Protein AF-A0A838F045-F1 (afdb_monomer_lite)

Radius of gyration: 34.09 Å; chains: 1; bounding box: 90×57×53 Å

pLDDT: mean 72.13, std 9.02, range [56.81, 91.5]

Structure (mmCIF, N/CA/C/O backbone):
data_AF-A0A838F045-F1
#
_entry.id   AF-A0A838F045-F1
#
loop_
_atom_site.group_PDB
_atom_site.id
_atom_site.type_symbol
_atom_site.label_atom_id
_atom_site.label_alt_id
_atom_site.label_comp_id
_atom_site.label_asym_id
_atom_site.label_entity_id
_atom_site.label_seq_id
_atom_site.pdbx_PDB_ins_code
_atom_site.Cartn_x
_atom_site.Cartn_y
_atom_site.Cartn_z
_atom_site.occupancy
_atom_site.B_iso_or_equiv
_atom_site.auth_seq_id
_atom_site.auth_comp_id
_atom_site.auth_asym_id
_atom_site.auth_atom_id
_atom_site.pdbx_PDB_model_num
ATOM 1 N N . MET A 1 1 ? -47.159 29.606 -22.604 1.00 59.00 1 MET A N 1
ATOM 2 C CA . MET A 1 1 ? -47.316 28.693 -21.443 1.00 5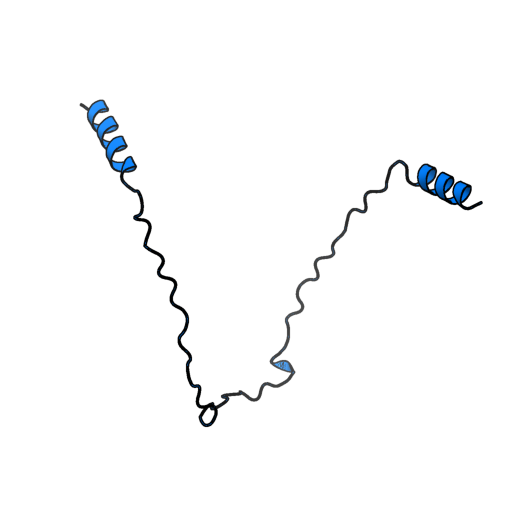9.00 1 MET A CA 1
ATOM 3 C C . MET A 1 1 ? -46.185 27.668 -21.309 1.00 59.00 1 MET A C 1
ATOM 5 O O . MET A 1 1 ? -45.692 27.502 -20.205 1.00 59.00 1 MET A O 1
ATOM 9 N N . LYS A 1 2 ? -45.708 27.035 -22.395 1.00 66.44 2 LYS A N 1
ATOM 10 C CA . LYS A 1 2 ? -44.620 26.031 -22.341 1.00 66.44 2 LYS A CA 1
ATOM 11 C C . LYS A 1 2 ? -43.279 26.558 -21.794 1.00 66.44 2 LYS A C 1
ATOM 13 O O . LYS A 1 2 ? -42.632 25.871 -21.021 1.00 66.44 2 LYS A O 1
ATOM 18 N N . ILE A 1 3 ? -42.898 27.792 -22.138 1.00 77.62 3 ILE A N 1
ATOM 19 C CA . ILE A 1 3 ? -41.641 28.421 -21.674 1.00 77.62 3 ILE A CA 1
ATOM 20 C C . ILE A 1 3 ? -41.672 28.722 -20.167 1.00 77.62 3 ILE A C 1
ATOM 22 O O . ILE A 1 3 ? -40.680 28.533 -19.475 1.00 77.62 3 ILE A O 1
ATOM 26 N N . ILE A 1 4 ? -42.833 29.124 -19.644 1.00 80.00 4 ILE A N 1
ATOM 27 C CA . ILE A 1 4 ? -43.025 29.387 -18.210 1.00 80.00 4 ILE A CA 1
ATOM 28 C C . ILE A 1 4 ? -42.940 28.075 -17.419 1.00 80.00 4 ILE A C 1
ATOM 30 O O . ILE A 1 4 ? -42.280 28.025 -16.389 1.00 80.00 4 ILE A O 1
ATOM 34 N N . ALA A 1 5 ? -43.532 26.996 -17.941 1.00 76.50 5 ALA A N 1
ATOM 35 C CA . ALA A 1 5 ? -43.405 25.664 -17.350 1.00 76.50 5 ALA A CA 1
ATOM 36 C C . ALA A 1 5 ? -41.947 25.162 -17.351 1.00 76.50 5 ALA A C 1
ATOM 38 O O . ALA A 1 5 ? -41.502 24.553 -16.381 1.00 76.50 5 ALA A O 1
ATOM 39 N N . LEU A 1 6 ? -41.185 25.472 -18.406 1.00 76.50 6 LEU A N 1
ATOM 40 C CA . LEU A 1 6 ? -39.769 25.118 -18.505 1.00 76.50 6 LEU A CA 1
ATOM 41 C C . LEU A 1 6 ? -38.916 25.874 -17.470 1.00 76.50 6 LEU A C 1
ATOM 43 O O . LEU A 1 6 ? -38.096 25.265 -16.789 1.00 76.50 6 LEU A O 1
ATOM 47 N N . LEU A 1 7 ? -39.156 27.174 -17.284 1.00 75.25 7 LEU A N 1
ATOM 48 C CA . LEU A 1 7 ? -38.470 27.975 -16.261 1.00 75.25 7 LEU A CA 1
ATOM 49 C C . LEU A 1 7 ? -38.812 27.520 -14.836 1.00 75.25 7 LEU A C 1
ATOM 51 O O . LEU A 1 7 ? -37.939 27.502 -13.973 1.00 75.25 7 LEU A O 1
ATOM 55 N N . PHE A 1 8 ? -40.050 27.080 -14.601 1.00 75.38 8 PHE A N 1
ATOM 56 C CA . PHE A 1 8 ? -40.466 26.551 -13.302 1.00 75.38 8 PHE A CA 1
ATOM 57 C C . PHE A 1 8 ? -39.773 25.221 -12.963 1.00 75.38 8 PHE A C 1
ATOM 59 O O . PHE A 1 8 ? -39.402 24.991 -11.815 1.00 75.38 8 PHE A O 1
ATOM 66 N N . SER A 1 9 ? -39.517 24.371 -13.966 1.00 70.06 9 SER A N 1
ATOM 67 C CA . SER A 1 9 ? -38.792 23.108 -13.763 1.00 70.06 9 SER A CA 1
ATOM 68 C C . SER A 1 9 ? -37.326 23.294 -13.350 1.00 70.06 9 SER A C 1
ATOM 70 O O . SER A 1 9 ? -36.804 22.478 -12.596 1.00 70.06 9 SER A O 1
ATOM 72 N N . PHE A 1 10 ? -36.681 24.395 -13.754 1.00 69.75 10 PHE A N 1
ATOM 73 C CA . PHE A 1 10 ? -35.308 24.712 -13.343 1.00 69.75 10 PHE A CA 1
ATOM 74 C C . PHE A 1 10 ? -35.203 25.149 -11.877 1.00 69.75 10 PHE A C 1
ATOM 76 O O . PHE A 1 10 ? -34.180 24.906 -11.241 1.00 69.75 10 PHE A O 1
ATOM 83 N N . TYR A 1 11 ? -36.258 25.751 -11.322 1.00 71.00 11 TYR A N 1
ATOM 84 C CA . TYR A 1 11 ? -36.264 26.227 -9.937 1.00 71.00 11 TYR A CA 1
ATOM 85 C C . TYR A 1 11 ? -36.279 25.071 -8.922 1.00 71.00 11 TYR A C 1
ATOM 87 O O . TYR A 1 11 ? -35.641 25.145 -7.879 1.00 71.00 11 TYR A O 1
ATOM 95 N N . ILE A 1 12 ? -36.933 23.954 -9.259 1.00 68.06 12 ILE A N 1
ATOM 96 C CA . ILE A 1 12 ? -37.087 22.795 -8.360 1.00 68.06 12 ILE A CA 1
ATOM 97 C C . ILE A 1 12 ? -35.762 22.028 -8.173 1.00 68.06 12 ILE A C 1
ATOM 99 O O . ILE A 1 12 ? -35.550 21.393 -7.144 1.00 68.06 12 ILE A O 1
ATOM 103 N N . ILE A 1 13 ? -34.840 22.109 -9.138 1.00 68.75 13 ILE A N 1
ATOM 104 C CA . ILE A 1 13 ? -33.567 21.367 -9.113 1.00 68.75 13 ILE A CA 1
ATOM 105 C C . ILE A 1 13 ? -32.528 22.047 -8.191 1.00 68.75 13 ILE A C 1
ATOM 107 O O . ILE A 1 13 ? -31.598 21.394 -7.722 1.00 68.75 13 ILE A O 1
ATOM 111 N N . GLY A 1 14 ? -32.687 23.343 -7.885 1.00 63.09 14 GLY A N 1
ATOM 112 C CA . GLY A 1 14 ? -31.721 24.131 -7.102 1.00 63.09 14 GLY A CA 1
ATOM 113 C C . GLY A 1 14 ? -31.723 23.878 -5.588 1.00 63.09 14 GLY A C 1
ATOM 114 O O . GLY A 1 14 ? -30.737 24.185 -4.919 1.00 63.09 14 GLY A O 1
ATOM 115 N N . GLU A 1 15 ? -32.793 23.285 -5.054 1.00 62.53 15 GLU A N 1
ATOM 116 C CA . GLU A 1 15 ? -33.022 23.138 -3.606 1.00 62.53 15 GLU A CA 1
ATOM 117 C C . GLU A 1 15 ? -32.527 21.795 -3.033 1.00 62.53 15 GLU A C 1
ATOM 119 O O . GLU A 1 15 ? -32.633 21.539 -1.834 1.00 62.53 15 GLU A O 1
ATOM 124 N N . ALA A 1 16 ? -31.937 20.922 -3.857 1.00 64.25 16 ALA A N 1
ATOM 125 C CA . ALA A 1 16 ? -31.388 19.636 -3.421 1.00 64.25 16 ALA A CA 1
ATOM 126 C C . ALA A 1 16 ? -30.002 19.793 -2.763 1.00 64.25 16 ALA A C 1
ATOM 128 O O . ALA A 1 16 ? -29.011 19.209 -3.201 1.00 64.25 16 ALA A O 1
ATOM 129 N N . ARG A 1 17 ? -29.907 20.603 -1.705 1.00 69.19 17 ARG A N 1
ATOM 130 C CA . ARG A 1 17 ? -28.714 20.664 -0.853 1.00 69.19 17 ARG A CA 1
ATOM 131 C C . ARG A 1 17 ? -28.896 19.681 0.296 1.00 69.19 17 ARG A C 1
ATOM 133 O O . ARG A 1 17 ? -29.708 19.903 1.189 1.00 69.19 17 ARG A O 1
ATOM 140 N N . GLY A 1 18 ? -28.168 18.565 0.236 1.00 68.50 18 GLY A N 1
ATOM 141 C CA . GLY A 1 18 ? -28.114 17.593 1.324 1.00 68.50 18 GLY A CA 1
ATOM 142 C C . GLY A 1 18 ? -27.715 18.300 2.614 1.00 68.50 18 GLY A C 1
ATOM 143 O O . GLY A 1 18 ? -26.707 18.997 2.649 1.00 68.50 18 GLY A O 1
ATOM 144 N N . GLN A 1 19 ? -28.540 18.174 3.649 1.00 72.56 19 GLN A N 1
ATOM 145 C CA . GLN A 1 19 ? -28.248 18.742 4.956 1.00 72.56 19 GLN A CA 1
ATOM 146 C C . GLN A 1 19 ? -26.937 18.138 5.464 1.00 72.56 19 GLN A C 1
ATOM 148 O O . GLN A 1 19 ? -26.844 16.915 5.581 1.00 72.56 19 GLN A O 1
ATOM 153 N N . ASP A 1 20 ? -25.945 18.983 5.754 1.00 71.44 20 ASP A N 1
ATOM 154 C CA . ASP A 1 20 ? -24.682 18.554 6.351 1.00 71.44 20 ASP A CA 1
ATOM 155 C C . ASP A 1 20 ? -24.997 17.854 7.675 1.00 71.44 20 ASP A C 1
ATOM 157 O O . ASP A 1 20 ? -25.317 18.480 8.692 1.00 71.44 20 ASP A O 1
ATOM 161 N N . GLN A 1 21 ? -24.998 16.521 7.649 1.00 76.62 21 GLN A N 1
ATOM 162 C CA . GLN A 1 21 ? -25.258 15.726 8.834 1.00 76.62 21 GLN A CA 1
ATOM 163 C C . GLN A 1 21 ? -24.140 16.012 9.829 1.00 76.62 21 GLN A C 1
ATOM 165 O O . GLN A 1 21 ? -22.959 15.821 9.541 1.00 76.62 21 GLN A O 1
ATOM 170 N N . LYS A 1 22 ? -24.515 16.493 11.016 1.00 78.75 22 LYS A N 1
ATOM 171 C CA . LYS A 1 22 ? -23.571 16.780 12.093 1.00 78.75 22 LYS A CA 1
ATOM 172 C C . LYS A 1 22 ? -22.827 15.494 12.464 1.00 78.75 22 LYS A C 1
ATOM 174 O O . LYS A 1 22 ? -23.387 14.623 13.127 1.00 78.75 22 LYS A O 1
ATOM 179 N N . VAL A 1 23 ? -21.565 15.386 12.052 1.00 77.38 23 VAL A N 1
ATOM 180 C CA . VAL A 1 23 ? -20.692 14.258 12.400 1.00 77.38 23 VAL A CA 1
ATOM 181 C C . VAL A 1 23 ? -20.356 14.350 13.890 1.00 77.38 23 VAL A C 1
ATOM 183 O O . VAL A 1 23 ? -19.650 15.257 14.328 1.00 77.38 23 VAL A O 1
ATOM 186 N N . ILE A 1 24 ? -20.898 13.433 14.695 1.00 81.12 24 ILE A N 1
ATOM 187 C CA . ILE A 1 24 ? -20.599 13.343 16.128 1.00 81.12 24 ILE A CA 1
ATOM 188 C C . ILE A 1 24 ? -19.441 12.360 16.311 1.00 81.12 24 ILE A C 1
ATOM 190 O O . ILE A 1 24 ? -19.624 11.148 16.218 1.00 81.12 24 ILE A O 1
ATOM 194 N N . TYR A 1 25 ? -18.248 12.878 16.603 1.00 75.62 25 TYR A N 1
ATOM 195 C CA . TYR A 1 25 ? -17.092 12.057 16.961 1.00 75.62 25 TYR A CA 1
ATOM 196 C C . TYR A 1 25 ? -17.250 11.552 18.398 1.00 75.62 25 TYR A C 1
ATOM 198 O O . TYR A 1 25 ? -17.147 12.322 19.353 1.00 75.62 25 TYR A O 1
ATOM 206 N N . GLN A 1 26 ? -17.527 10.258 18.561 1.00 80.88 26 GLN A N 1
ATOM 207 C CA . GLN A 1 26 ? -17.567 9.606 19.868 1.00 80.88 26 GLN A CA 1
ATOM 208 C C . GLN A 1 26 ? -16.315 8.750 20.050 1.00 80.88 26 GLN A C 1
ATOM 210 O O . GLN A 1 26 ? -16.027 7.873 19.238 1.00 80.88 26 GLN A O 1
ATOM 215 N N . TYR A 1 27 ? -15.575 8.993 21.132 1.00 75.19 27 TYR A N 1
ATOM 216 C CA . TYR A 1 27 ? -14.476 8.118 21.522 1.00 75.19 27 TYR A CA 1
ATOM 217 C C . TYR A 1 27 ? -15.035 6.782 22.001 1.00 75.19 27 TYR A C 1
ATOM 219 O O . TYR A 1 27 ? -15.957 6.738 22.823 1.00 75.19 27 TYR A O 1
ATOM 227 N N . LYS A 1 28 ? -14.453 5.688 21.504 1.00 75.94 28 LYS A N 1
ATOM 228 C CA . LYS A 1 28 ? -14.764 4.346 21.987 1.00 75.94 28 LYS A CA 1
ATOM 229 C C . LYS A 1 28 ? -14.444 4.285 23.484 1.00 75.94 28 LYS A C 1
ATOM 231 O O . LYS A 1 28 ? -13.300 4.493 23.886 1.00 75.94 28 LYS A O 1
ATOM 236 N N . LYS A 1 29 ? -15.465 4.050 24.311 1.00 77.81 29 LYS A N 1
ATOM 237 C CA . LYS A 1 29 ? -15.297 3.885 25.761 1.00 77.81 29 LYS A CA 1
ATOM 238 C C . LYS A 1 29 ? -14.470 2.627 26.033 1.00 77.81 29 LYS A C 1
ATOM 240 O O . LYS A 1 2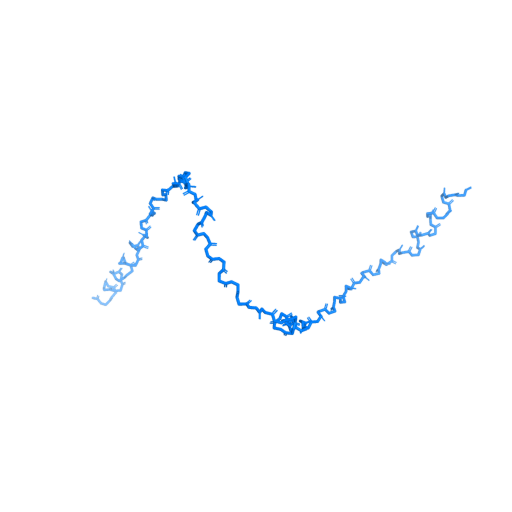9 ? -14.520 1.675 25.261 1.00 77.81 29 LYS A O 1
ATOM 245 N N . TYR A 1 30 ? -13.712 2.642 27.127 1.00 70.75 30 TYR A N 1
ATOM 246 C CA . TYR A 1 30 ? -12.892 1.512 27.555 1.00 70.75 30 TYR A CA 1
ATOM 247 C C . TYR A 1 30 ? -13.769 0.272 27.788 1.00 70.75 30 TYR A C 1
ATOM 249 O O . TYR A 1 30 ? -14.571 0.234 28.722 1.00 70.75 30 TYR A O 1
ATOM 257 N N . GLU A 1 31 ? -13.626 -0.723 26.918 1.00 67.56 31 GLU A N 1
ATOM 258 C CA . GLU A 1 31 ? -14.268 -2.028 27.043 1.00 67.56 31 GLU A CA 1
ATOM 259 C C . GLU A 1 31 ? -13.337 -2.948 27.835 1.00 67.56 31 GLU A C 1
ATOM 261 O O . GLU A 1 31 ? -12.180 -3.156 27.464 1.00 67.56 31 GLU A O 1
ATOM 266 N N . LYS A 1 32 ? -13.834 -3.492 28.949 1.00 71.25 32 LYS A N 1
ATOM 267 C CA . LYS A 1 32 ? -13.149 -4.567 29.668 1.00 71.25 32 LYS A CA 1
ATOM 268 C C . LYS A 1 32 ? -13.463 -5.874 28.954 1.00 71.25 32 LYS A C 1
ATOM 270 O O . LYS A 1 32 ? -14.591 -6.353 29.021 1.00 71.25 32 LYS A O 1
ATOM 275 N N . PHE A 1 33 ? -12.472 -6.419 28.262 1.00 65.25 33 PHE A N 1
ATOM 276 C CA . PHE A 1 33 ? -12.559 -7.737 27.648 1.00 65.25 33 PHE A CA 1
ATOM 277 C C . PHE A 1 33 ? -12.146 -8.789 28.674 1.00 65.25 33 PHE A C 1
ATOM 279 O O . PHE A 1 33 ? -11.004 -8.791 29.134 1.00 65.25 33 PHE A O 1
ATOM 286 N N . ASP A 1 34 ? -13.078 -9.663 29.047 1.00 69.75 34 ASP A N 1
ATOM 287 C CA . ASP A 1 34 ? -12.757 -10.860 29.816 1.00 69.75 34 ASP A CA 1
ATOM 288 C C . ASP A 1 34 ? -12.134 -11.894 28.872 1.00 69.75 34 ASP A C 1
ATOM 290 O O . ASP A 1 34 ? -12.809 -12.514 28.048 1.00 69.75 34 ASP A O 1
ATOM 294 N N . LEU A 1 35 ? -10.812 -12.029 28.961 1.00 65.75 35 LEU A N 1
ATOM 295 C CA . LEU A 1 35 ? -10.039 -12.961 28.146 1.00 65.75 35 LEU A CA 1
ATOM 296 C C . LEU A 1 35 ? -10.212 -14.420 28.598 1.00 65.75 35 LEU A C 1
ATOM 298 O O . LEU A 1 35 ? -9.806 -15.320 27.869 1.00 65.75 35 LEU A O 1
ATOM 302 N N . GLY A 1 36 ? -10.817 -14.670 29.766 1.00 65.12 36 GLY A N 1
ATOM 303 C CA . GLY A 1 36 ? -11.063 -16.020 30.277 1.00 65.12 36 GLY A CA 1
ATOM 304 C C . GLY A 1 36 ? -12.121 -16.789 29.483 1.00 65.12 36 GLY A C 1
ATOM 305 O O . GLY A 1 36 ? -12.124 -18.016 29.506 1.00 65.12 36 GLY A O 1
ATOM 306 N N . ASN A 1 37 ? -12.980 -16.079 28.745 1.00 56.81 37 ASN A N 1
ATOM 307 C CA . ASN A 1 37 ? -14.042 -16.653 27.915 1.00 56.81 37 ASN A CA 1
ATOM 308 C C . ASN A 1 37 ? -13.800 -16.433 26.411 1.00 56.81 37 ASN A C 1
ATOM 310 O O . ASN A 1 37 ? -14.712 -16.569 25.593 1.00 56.81 37 ASN A O 1
ATOM 314 N N . LEU A 1 38 ? -12.571 -16.054 26.037 1.00 58.34 38 LEU A N 1
ATOM 315 C CA . LEU A 1 38 ? -12.169 -15.936 24.643 1.00 58.34 38 LEU A CA 1
ATOM 316 C C . LEU A 1 38 ? -11.959 -17.350 24.084 1.00 58.34 38 LEU A C 1
ATOM 318 O O . LEU A 1 38 ? -10.839 -17.848 23.992 1.00 58.34 38 LEU A O 1
ATOM 322 N N . GLU A 1 39 ? -13.055 -18.028 23.750 1.00 57.50 39 GLU A N 1
ATOM 323 C CA . GLU A 1 39 ? -13.011 -19.300 23.041 1.00 57.50 39 GLU A CA 1
ATOM 324 C C . GLU A 1 39 ? -12.442 -19.031 21.642 1.00 57.50 39 GLU A C 1
ATOM 326 O O . GLU A 1 39 ? -13.136 -18.603 20.715 1.00 57.50 39 GLU A O 1
ATOM 331 N N . VAL A 1 40 ? -11.128 -19.210 21.499 1.00 60.47 40 VAL A N 1
ATOM 332 C CA . VAL A 1 40 ? -10.4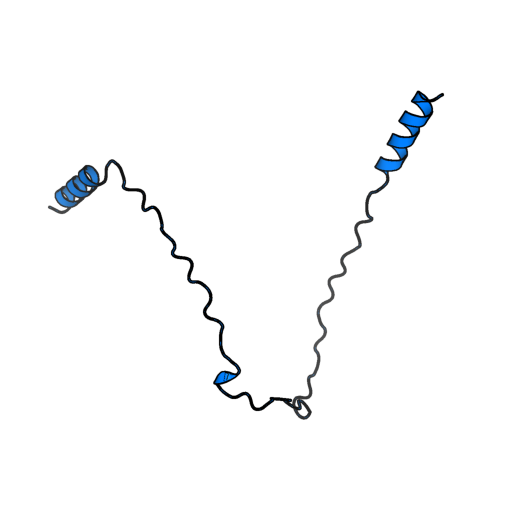56 -19.153 20.206 1.00 60.47 40 VAL A CA 1
ATOM 333 C C . VAL A 1 40 ? -10.956 -20.355 19.416 1.00 60.47 40 VAL A C 1
ATOM 335 O O . VAL A 1 40 ? -10.423 -21.456 19.529 1.00 60.47 40 VAL A O 1
ATOM 338 N N . LYS A 1 41 ? -11.994 -20.146 18.602 1.00 59.03 41 LYS A N 1
ATOM 339 C CA . LYS A 1 41 ? -12.437 -21.086 17.563 1.00 59.03 41 LYS A CA 1
ATOM 340 C C . LYS A 1 41 ? -11.403 -21.122 16.438 1.00 59.03 41 LYS A C 1
ATOM 342 O O . LYS A 1 41 ? -11.683 -20.770 15.296 1.00 59.03 41 LYS A O 1
ATOM 347 N N . GLY A 1 42 ? -10.174 -21.492 16.779 1.00 59.84 42 GLY A N 1
ATOM 348 C CA . GLY A 1 42 ? -9.144 -21.818 15.816 1.00 59.84 42 GLY A CA 1
ATOM 349 C C . GLY A 1 42 ? -9.522 -23.151 15.200 1.00 59.84 42 GLY A C 1
ATOM 350 O O . GLY A 1 42 ? -9.383 -24.190 15.839 1.00 59.84 42 GLY A O 1
ATOM 351 N N . GLN A 1 43 ? -10.037 -23.135 13.974 1.00 65.12 43 GLN A N 1
ATOM 352 C CA . GLN A 1 43 ? -10.004 -24.348 13.169 1.00 65.12 43 GLN A CA 1
ATOM 353 C C . GLN A 1 43 ? -8.534 -24.737 13.002 1.00 65.12 43 GLN A C 1
ATOM 355 O O . GLN A 1 43 ? -7.681 -23.874 12.786 1.00 65.12 43 GLN A O 1
ATOM 360 N N . LEU A 1 44 ? -8.238 -26.024 13.173 1.00 64.62 44 LEU A N 1
ATOM 361 C CA . LEU A 1 44 ? -6.900 -26.568 12.989 1.00 64.62 44 LEU A CA 1
ATOM 362 C C . LEU A 1 44 ? -6.558 -26.458 11.495 1.00 64.62 44 LEU A C 1
ATOM 364 O O . LEU A 1 44 ? -6.873 -27.351 10.717 1.00 64.62 44 LEU A O 1
ATOM 368 N N . ILE A 1 45 ? -6.011 -25.316 11.083 1.00 65.69 45 ILE A N 1
ATOM 369 C CA . ILE A 1 45 ? -5.641 -25.062 9.691 1.00 65.69 45 ILE A CA 1
ATOM 370 C C . ILE A 1 45 ? -4.344 -25.802 9.380 1.00 65.69 45 ILE A C 1
ATOM 372 O O . ILE A 1 45 ? -3.342 -25.657 10.085 1.00 65.69 45 ILE A O 1
ATOM 376 N N . ALA A 1 46 ? -4.356 -26.614 8.327 1.00 72.62 46 ALA A N 1
ATOM 377 C CA . ALA A 1 46 ? -3.132 -27.203 7.816 1.00 72.62 46 ALA A CA 1
ATOM 378 C C . ALA A 1 46 ? -2.316 -26.105 7.108 1.00 72.62 46 ALA A C 1
ATOM 380 O O . ALA A 1 46 ? -2.897 -25.184 6.533 1.00 72.62 46 ALA A O 1
ATOM 381 N N . PRO A 1 47 ? -0.974 -26.192 7.060 1.00 63.53 47 PRO A N 1
ATOM 382 C CA . PRO A 1 47 ? -0.156 -25.230 6.315 1.00 63.53 47 PRO A CA 1
ATOM 383 C C . PRO A 1 47 ? -0.584 -25.036 4.845 1.00 63.53 47 PRO A C 1
ATOM 385 O O . PRO A 1 47 ? -0.350 -23.974 4.277 1.00 63.53 47 PRO A O 1
ATOM 388 N N . GLY A 1 48 ? -1.245 -26.034 4.240 1.00 65.62 48 GLY A N 1
ATOM 389 C CA . GLY A 1 48 ? -1.811 -25.957 2.887 1.00 65.62 48 GLY A CA 1
ATOM 390 C C . GLY A 1 48 ? -3.082 -25.103 2.753 1.00 65.62 48 GLY A C 1
ATOM 391 O O . GLY A 1 48 ? -3.362 -24.611 1.658 1.00 65.62 48 GLY A O 1
ATOM 392 N N . ASP A 1 49 ? -3.811 -24.866 3.848 1.00 66.88 49 ASP A N 1
ATOM 393 C CA . ASP A 1 49 ? -5.015 -24.021 3.866 1.00 66.88 49 ASP A CA 1
ATOM 394 C C . ASP A 1 49 ? -4.661 -22.524 3.795 1.00 66.88 49 ASP A C 1
ATOM 396 O O . ASP A 1 49 ? -5.474 -21.705 3.371 1.00 66.88 49 ASP A O 1
ATOM 400 N N . ILE A 1 50 ? -3.418 -22.159 4.138 1.00 65.56 50 ILE A N 1
ATOM 401 C CA . ILE A 1 50 ? -2.856 -20.807 3.977 1.00 65.56 50 ILE A CA 1
ATOM 402 C C . ILE A 1 50 ? -2.072 -20.734 2.655 1.00 65.56 50 ILE A C 1
ATOM 404 O O . ILE A 1 50 ? -0.968 -20.193 2.573 1.00 65.56 50 ILE A O 1
ATOM 408 N N . SER A 1 51 ? -2.616 -21.309 1.583 1.00 65.38 51 SER A N 1
ATOM 409 C CA . SER A 1 51 ? -2.017 -21.146 0.260 1.00 65.38 51 SER A CA 1
ATOM 410 C C . SER A 1 51 ? -2.291 -19.728 -0.248 1.00 65.38 51 SER A C 1
ATOM 412 O O . SER A 1 51 ? -3.387 -19.360 -0.672 1.00 65.38 51 SER A O 1
ATOM 414 N N . VAL A 1 52 ? -1.266 -18.878 -0.183 1.00 66.69 52 VAL A N 1
ATOM 415 C CA . VAL A 1 52 ? -1.286 -17.575 -0.849 1.00 66.69 52 VAL A CA 1
ATOM 416 C C . VAL A 1 52 ? -1.246 -17.847 -2.349 1.00 66.69 52 VAL A C 1
ATOM 418 O O . VAL A 1 52 ? -0.235 -18.324 -2.859 1.00 66.69 52 VAL A O 1
ATOM 421 N N . ARG A 1 53 ? -2.341 -17.551 -3.065 1.00 69.38 53 ARG A N 1
ATOM 422 C CA . ARG A 1 53 ? -2.336 -17.539 -4.537 1.00 69.38 53 ARG A CA 1
ATOM 423 C C . ARG A 1 53 ? -1.158 -16.687 -4.993 1.00 69.38 53 ARG A C 1
ATOM 425 O O . ARG A 1 53 ? -1.056 -15.529 -4.575 1.00 69.38 53 ARG A O 1
ATOM 432 N N . GLU A 1 54 ? -0.281 -17.254 -5.820 1.00 67.62 54 GLU A N 1
ATOM 433 C CA . GLU A 1 54 ? 0.795 -16.493 -6.445 1.00 67.62 54 GLU A CA 1
ATOM 434 C C . GLU A 1 54 ? 0.160 -15.302 -7.164 1.00 67.62 54 GLU A C 1
ATOM 436 O O . GLU A 1 54 ? -0.637 -15.456 -8.088 1.00 67.62 54 GLU A O 1
ATOM 441 N N . ARG A 1 55 ? 0.418 -14.098 -6.651 1.00 70.19 55 ARG A N 1
ATOM 442 C CA . ARG A 1 55 ? -0.028 -12.873 -7.306 1.00 70.19 55 ARG A CA 1
ATOM 443 C C . ARG A 1 55 ? 0.885 -12.671 -8.503 1.00 70.19 55 ARG A C 1
ATOM 445 O O . ARG A 1 55 ? 2.106 -12.747 -8.341 1.00 70.19 55 ARG A O 1
ATOM 452 N N . ASP A 1 56 ? 0.309 -12.370 -9.660 1.00 70.56 56 ASP A N 1
ATOM 453 C CA . ASP A 1 56 ? 1.088 -12.010 -10.839 1.00 70.56 56 ASP A CA 1
ATOM 454 C C . ASP A 1 56 ? 2.065 -10.885 -10.479 1.00 70.56 56 ASP A C 1
ATOM 456 O O . ASP A 1 56 ? 1.676 -9.786 -10.063 1.00 70.56 56 ASP A O 1
ATOM 460 N N . ARG A 1 57 ? 3.367 -11.176 -10.575 1.00 71.44 57 ARG A N 1
ATOM 461 C CA . ARG A 1 57 ? 4.405 -10.183 -10.301 1.00 71.44 57 ARG A CA 1
ATOM 462 C C . ARG A 1 57 ? 4.385 -9.169 -11.435 1.00 71.44 57 ARG A C 1
ATOM 464 O O . ARG A 1 57 ? 4.790 -9.477 -12.554 1.00 71.44 57 ARG A O 1
ATOM 471 N N . LYS A 1 58 ? 3.962 -7.940 -11.146 1.00 72.50 58 LYS A N 1
ATOM 472 C CA . LYS A 1 58 ? 4.105 -6.829 -12.088 1.00 72.50 58 LYS A CA 1
ATOM 473 C C . LYS A 1 58 ? 5.603 -6.545 -12.252 1.00 72.50 58 LYS A C 1
ATOM 475 O O . LYS A 1 58 ? 6.246 -6.090 -11.308 1.00 72.50 58 LYS A O 1
ATOM 480 N N . ARG A 1 59 ? 6.181 -6.862 -13.417 1.00 68.62 59 ARG A N 1
ATOM 481 C CA . ARG A 1 59 ? 7.531 -6.394 -13.763 1.00 68.62 59 ARG A CA 1
ATOM 482 C C . ARG A 1 59 ? 7.442 -4.888 -13.955 1.00 68.62 59 ARG A C 1
ATOM 484 O O . ARG A 1 59 ? 6.789 -4.420 -14.881 1.00 68.62 59 ARG A O 1
ATOM 491 N N . PHE A 1 60 ? 8.053 -4.139 -13.050 1.00 66.88 60 PHE A N 1
ATOM 492 C CA . PHE A 1 60 ? 8.283 -2.722 -13.264 1.00 66.88 60 PHE A CA 1
ATOM 493 C C . PHE A 1 60 ? 9.464 -2.605 -14.229 1.00 66.88 60 PHE A C 1
ATOM 495 O O . PHE A 1 60 ? 10.613 -2.718 -13.813 1.00 66.88 60 PHE A O 1
ATOM 502 N N . GLU A 1 61 ? 9.186 -2.432 -15.520 1.00 66.25 61 GLU A N 1
ATOM 503 C CA . GLU A 1 61 ? 10.155 -1.804 -16.417 1.00 66.25 61 GLU A CA 1
ATOM 504 C C . GLU A 1 61 ? 10.157 -0.321 -16.066 1.00 66.25 61 GLU A C 1
ATOM 506 O O . GLU A 1 61 ? 9.270 0.441 -16.445 1.00 66.25 61 GLU A O 1
ATOM 511 N N . ILE A 1 62 ? 11.105 0.065 -15.218 1.00 63.62 62 ILE A N 1
ATOM 512 C CA . ILE A 1 62 ? 11.413 1.473 -15.029 1.00 63.62 62 ILE A CA 1
ATOM 513 C C . ILE A 1 62 ? 12.192 1.864 -16.277 1.00 63.62 62 ILE A C 1
ATOM 515 O O . ILE A 1 62 ? 13.290 1.352 -16.492 1.00 63.62 62 ILE A O 1
ATOM 519 N N . ASP A 1 63 ? 11.619 2.740 -17.098 1.00 63.81 63 ASP A N 1
ATOM 520 C CA . ASP A 1 63 ? 12.353 3.375 -18.185 1.00 63.81 63 ASP A CA 1
ATOM 521 C C . ASP A 1 63 ? 13.395 4.295 -17.537 1.00 63.81 63 ASP A C 1
ATOM 523 O O . ASP A 1 63 ? 13.102 5.407 -17.087 1.00 63.81 63 ASP A O 1
ATOM 527 N N . LEU A 1 64 ? 14.598 3.759 -17.318 1.00 69.56 64 LEU A N 1
ATOM 528 C CA . LEU A 1 64 ? 15.698 4.531 -16.768 1.00 69.56 64 LEU A CA 1
ATOM 529 C C . LEU A 1 64 ? 16.077 5.546 -17.838 1.00 69.56 64 LEU A C 1
ATOM 531 O O . LEU A 1 64 ? 16.741 5.207 -18.814 1.00 69.56 64 LEU A O 1
ATOM 535 N N . TYR A 1 65 ? 15.638 6.792 -17.657 1.00 69.25 65 TYR A N 1
ATOM 536 C CA . TYR A 1 65 ? 16.003 7.888 -18.542 1.00 69.25 65 TYR A CA 1
ATOM 537 C C . TYR A 1 65 ? 17.529 7.963 -18.652 1.00 69.25 65 TYR A C 1
ATOM 539 O O . T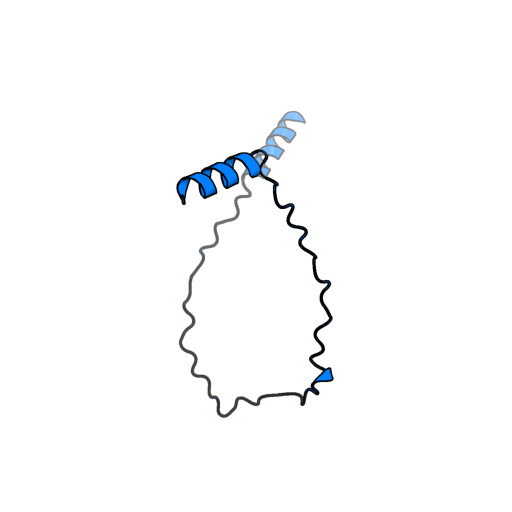YR A 1 65 ? 18.213 8.425 -17.734 1.00 69.25 65 TYR A O 1
ATOM 547 N N . SER A 1 66 ? 18.066 7.513 -19.788 1.00 70.38 66 SER A N 1
ATOM 548 C CA . SER A 1 66 ? 19.465 7.731 -20.123 1.00 70.38 66 SER A CA 1
ATOM 549 C C . SER A 1 66 ? 19.658 9.229 -20.289 1.00 70.38 66 SER A C 1
ATOM 551 O O . SER A 1 66 ? 19.080 9.855 -21.183 1.00 70.38 66 SER A O 1
ATOM 553 N N . ARG A 1 67 ? 20.448 9.828 -19.398 1.00 74.94 67 ARG A N 1
ATOM 554 C CA . ARG A 1 67 ? 20.794 11.241 -19.515 1.00 74.94 67 ARG A CA 1
ATOM 555 C C . ARG A 1 67 ? 21.563 11.441 -20.816 1.00 74.94 67 ARG A C 1
ATOM 557 O O . ARG A 1 67 ? 22.521 10.721 -21.085 1.00 74.94 67 ARG A O 1
ATOM 564 N N . LYS A 1 68 ? 21.150 12.424 -21.619 1.00 83.44 68 LYS A N 1
ATOM 565 C CA . LYS A 1 68 ? 21.819 12.750 -22.892 1.00 83.44 68 LYS A CA 1
ATOM 566 C C . LYS A 1 68 ? 23.272 13.195 -22.689 1.00 83.44 68 LYS A C 1
ATOM 568 O O . LYS A 1 68 ? 24.062 13.143 -23.620 1.00 83.44 68 LYS A O 1
ATOM 573 N N . ASP A 1 69 ? 23.598 13.639 -21.481 1.00 86.94 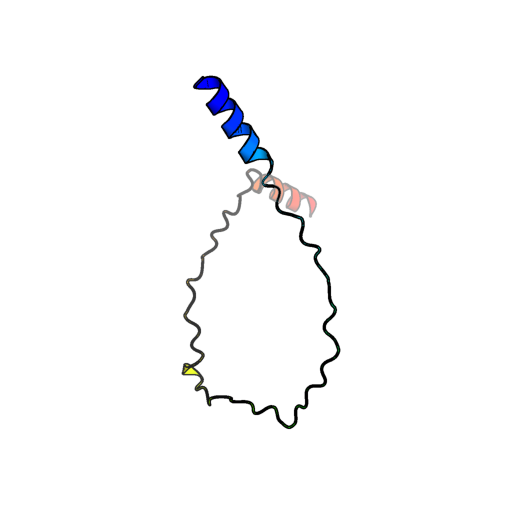69 ASP A N 1
ATOM 574 C CA . ASP A 1 69 ? 24.886 14.167 -21.050 1.00 86.94 69 ASP A CA 1
ATOM 575 C C . ASP A 1 69 ? 25.600 13.260 -20.031 1.00 86.94 69 ASP A C 1
ATOM 577 O O . ASP A 1 69 ? 26.500 13.726 -19.332 1.00 86.94 69 ASP A O 1
ATOM 581 N N . PHE A 1 70 ? 25.244 11.969 -19.956 1.00 86.38 70 PHE A N 1
ATOM 582 C CA . PHE A 1 70 ? 25.890 11.022 -19.041 1.00 86.38 70 PHE A CA 1
ATOM 583 C C . PHE A 1 70 ? 27.415 10.973 -19.237 1.00 86.38 70 PHE A C 1
ATOM 585 O O . PHE A 1 70 ? 28.159 11.170 -18.276 1.00 86.38 70 PHE A O 1
ATOM 592 N N . ASP A 1 71 ? 27.889 10.804 -20.476 1.00 87.88 71 ASP A N 1
ATOM 593 C CA . ASP A 1 71 ? 29.327 10.673 -20.746 1.00 87.88 71 ASP A CA 1
ATOM 594 C C . ASP A 1 71 ? 30.123 11.960 -20.437 1.00 87.88 71 ASP A C 1
ATOM 596 O O . ASP A 1 71 ? 31.144 11.872 -19.746 1.00 87.88 71 ASP A O 1
ATOM 600 N N . PRO A 1 72 ? 29.682 13.170 -20.860 1.00 90.75 72 PRO A N 1
ATOM 601 C CA . PRO A 1 72 ? 30.324 14.419 -20.447 1.00 90.75 72 PRO A CA 1
ATOM 602 C C . PRO A 1 72 ? 30.367 14.621 -18.927 1.00 90.75 72 PRO A C 1
ATOM 604 O O . PRO A 1 72 ? 31.370 15.110 -18.405 1.00 90.75 72 PRO A O 1
ATOM 607 N N . PHE A 1 73 ? 29.294 14.253 -18.219 1.00 87.62 73 PHE A N 1
ATOM 608 C CA . PHE A 1 73 ? 29.195 14.406 -16.769 1.00 87.62 73 PHE A CA 1
ATOM 609 C C . PHE A 1 73 ? 30.203 13.513 -16.036 1.00 87.62 73 PHE A C 1
ATOM 611 O O . PHE A 1 73 ? 30.985 14.012 -15.228 1.00 87.62 73 PHE A O 1
ATOM 618 N N . ILE A 1 74 ? 30.238 12.217 -16.364 1.00 89.62 74 ILE A N 1
ATOM 619 C CA . ILE A 1 74 ? 31.150 11.252 -15.733 1.00 89.62 74 ILE A CA 1
ATOM 620 C C . ILE A 1 74 ? 32.613 11.591 -16.028 1.00 89.62 74 ILE A C 1
ATOM 622 O O . ILE A 1 74 ? 33.459 11.496 -15.141 1.00 89.62 74 ILE A O 1
ATOM 626 N N . LYS A 1 75 ? 32.924 12.046 -17.248 1.00 91.19 75 LYS A N 1
ATOM 627 C CA . LYS A 1 75 ? 34.286 12.462 -17.602 1.00 91.19 75 LYS A CA 1
ATOM 628 C C . LYS A 1 75 ? 34.781 13.612 -16.719 1.00 91.19 75 LYS A C 1
ATOM 630 O O . LYS A 1 75 ? 35.884 13.532 -16.185 1.00 91.19 75 LYS A O 1
ATOM 635 N N . LYS A 1 76 ? 33.958 14.650 -16.538 1.00 91.50 76 LYS A N 1
ATOM 636 C CA . LYS A 1 76 ? 34.282 15.800 -15.681 1.00 91.50 76 LYS A CA 1
ATOM 637 C C . LYS A 1 76 ? 34.461 15.391 -14.218 1.00 91.50 76 LYS A C 1
ATOM 639 O O . LYS A 1 76 ? 35.349 15.904 -13.545 1.00 91.50 76 LYS A O 1
ATOM 644 N N . ASP A 1 77 ? 33.616 14.486 -13.735 1.00 88.25 77 ASP A N 1
ATOM 645 C CA . ASP A 1 77 ? 33.670 13.992 -12.360 1.00 88.25 77 ASP A CA 1
ATOM 646 C C . ASP A 1 77 ? 34.993 13.256 -12.088 1.00 88.25 77 ASP A C 1
ATOM 648 O O . ASP A 1 77 ? 35.715 13.600 -11.154 1.00 88.25 77 ASP A O 1
ATOM 652 N N . ILE A 1 78 ? 35.394 12.344 -12.982 1.00 91.38 78 ILE A N 1
ATOM 653 C CA . ILE A 1 78 ? 36.675 11.623 -12.891 1.00 91.38 78 ILE A CA 1
ATOM 654 C C . ILE A 1 78 ? 37.876 12.576 -12.970 1.00 91.38 78 ILE A C 1
ATOM 656 O O . ILE A 1 78 ? 38.840 12.404 -12.227 1.00 91.38 78 ILE A O 1
ATOM 660 N N . GLU A 1 79 ? 37.835 13.581 -13.850 1.00 89.81 79 GLU A N 1
ATOM 661 C CA . GLU A 1 79 ? 38.890 14.600 -13.952 1.00 89.81 79 GLU A CA 1
ATOM 662 C C . GLU A 1 79 ? 39.012 15.439 -12.673 1.00 89.81 79 GLU A C 1
ATOM 664 O O . GLU A 1 79 ? 40.115 15.844 -12.329 1.00 89.81 79 GLU A O 1
ATOM 669 N N . SER A 1 80 ? 37.910 15.671 -11.952 1.00 82.69 80 SER A N 1
ATOM 670 C CA . SER A 1 80 ? 37.916 16.429 -10.692 1.00 82.69 80 SER A CA 1
ATOM 671 C C . SER A 1 80 ? 38.462 15.654 -9.488 1.00 82.69 80 SER A C 1
ATOM 673 O O . SER A 1 80 ? 38.858 16.259 -8.494 1.00 82.69 80 SER A O 1
ATOM 675 N N . LEU A 1 81 ? 38.485 14.321 -9.572 1.00 79.88 81 LEU A N 1
ATOM 676 C CA . LEU A 1 81 ? 39.037 13.435 -8.543 1.00 79.88 81 LEU A CA 1
ATOM 677 C C . LEU A 1 81 ? 40.562 13.270 -8.647 1.00 79.88 81 LEU A C 1
ATOM 679 O O . LEU A 1 81 ? 41.152 12.555 -7.835 1.00 79.88 81 LEU A O 1
ATOM 683 N N . ARG A 1 82 ? 41.186 13.881 -9.656 1.00 57.81 82 ARG A N 1
ATOM 684 C CA . ARG A 1 82 ? 42.605 13.748 -9.981 1.00 57.81 82 ARG A CA 1
ATOM 685 C C . ARG A 1 82 ? 43.351 15.059 -9.768 1.00 57.81 82 ARG A C 1
ATOM 687 O O . ARG A 1 82 ? 44.540 14.960 -9.393 1.00 57.81 82 ARG A O 1
#

Sequ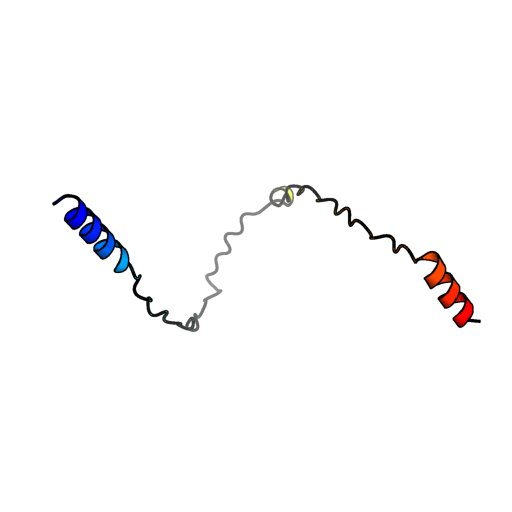ence (82 aa):
MKIIALLFSFYIIGEARGQDQKVIYQYKKYEKFDLGNLEVKGQLIAPGDISVRERDRKRFEIDLYSRKDFDPFIKKDIESLR

Secondary structure (DSSP, 8-state):
-HHHHHHHHHHHHTT-----------PPP-----GGG---------TTTT-----------------TTHHHHHHHHHHHT-

Foldseek 3Di:
DVVVVVVVVVVVVVPPDDDPPPDDDDDDPDDDDDPVPPPPPDDPDDPVNPDDDPDPDPPPPDPPPDPPCPVVVVVVVVVVVD